Protein AF-A0A2A5SR24-F1 (afdb_monomer)

Foldseek 3Di:
DDDDPLLVVLLVLLVVLLPDPQWDPQLNVLSVVLNVCVVVPHDNLLSVQQSQQSVLVDDGDPSVVVSQVSCVVRALHHHPPSNDRPHVVPVPDDD

Organism: NCBI:txid542833

Radius of gyration: 12.27 Å; Cα contacts (8 Å, |Δi|>4): 107; chains: 1; bounding box: 32×26×33 Å

pLDDT: mean 82.46, std 16.33, range [35.16, 96.44]

Structure (mmCIF, N/CA/C/O backbone):
data_AF-A0A2A5SR24-F1
#
_entry.id   AF-A0A2A5SR24-F1
#
loop_
_atom_site.group_PDB
_atom_site.id
_ato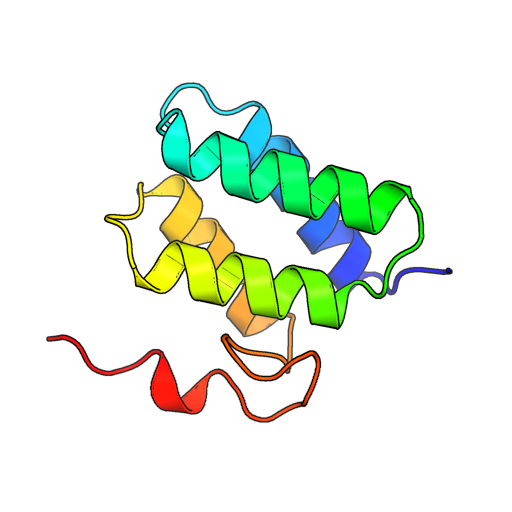m_site.type_symbol
_atom_site.label_atom_id
_atom_site.label_alt_id
_atom_site.label_comp_id
_atom_site.label_asym_id
_atom_site.label_entity_id
_atom_site.label_seq_id
_atom_site.pdbx_PDB_ins_code
_atom_site.Cartn_x
_atom_site.Cartn_y
_atom_site.Cartn_z
_atom_site.occupancy
_atom_site.B_iso_or_equiv
_atom_site.auth_seq_id
_atom_site.auth_comp_id
_atom_site.auth_asym_id
_atom_site.auth_atom_id
_atom_site.pdbx_PDB_model_num
ATOM 1 N N . MET A 1 1 ? -10.390 9.911 11.471 1.00 63.78 1 MET A N 1
ATOM 2 C CA . MET A 1 1 ? -11.129 8.705 11.029 1.00 63.78 1 MET A CA 1
ATOM 3 C C . MET A 1 1 ? -10.555 7.510 11.777 1.00 63.78 1 MET A C 1
ATOM 5 O O . MET A 1 1 ? -9.343 7.469 11.937 1.00 63.78 1 MET A O 1
ATOM 9 N N . LYS A 1 2 ? -11.382 6.595 12.298 1.00 83.56 2 LYS A N 1
ATOM 10 C CA . LYS A 1 2 ? -10.876 5.364 12.926 1.00 83.56 2 LYS A CA 1
ATOM 11 C C . LYS A 1 2 ? -10.709 4.312 11.831 1.00 83.56 2 LYS A C 1
ATOM 13 O O . LYS A 1 2 ? -11.693 3.995 11.169 1.00 83.56 2 LYS A O 1
ATOM 18 N N . LEU A 1 3 ? -9.483 3.841 11.617 1.00 86.00 3 LEU A N 1
ATOM 19 C CA . LEU A 1 3 ? -9.201 2.795 10.638 1.00 86.00 3 LEU A CA 1
ATOM 20 C C . LEU A 1 3 ? -9.691 1.442 11.164 1.00 86.00 3 LEU A C 1
ATOM 22 O O . LEU A 1 3 ? -9.739 1.195 12.371 1.00 86.00 3 LEU A O 1
ATOM 26 N N . THR A 1 4 ? -10.095 0.568 10.249 1.00 89.62 4 THR A N 1
ATOM 27 C CA . THR A 1 4 ? -10.302 -0.848 10.575 1.00 89.62 4 THR A CA 1
ATOM 28 C C . THR A 1 4 ? -8.953 -1.554 10.691 1.00 89.62 4 THR A C 1
ATOM 30 O O . THR A 1 4 ? -7.969 -1.103 10.110 1.00 89.62 4 THR A O 1
ATOM 33 N N . LYS A 1 5 ? -8.908 -2.714 11.356 1.00 90.44 5 LYS A N 1
ATOM 34 C CA . LYS A 1 5 ? -7.675 -3.510 11.476 1.00 90.44 5 LYS A CA 1
ATOM 35 C C . LYS A 1 5 ? -7.016 -3.793 10.115 1.00 90.44 5 LYS A C 1
ATOM 37 O O . LYS A 1 5 ? -5.809 -3.654 9.974 1.00 90.44 5 LYS A O 1
ATOM 42 N N . ASN A 1 6 ? -7.812 -4.124 9.097 1.00 89.75 6 ASN A N 1
ATOM 43 C CA . ASN A 1 6 ? -7.304 -4.364 7.744 1.00 89.75 6 ASN A CA 1
ATOM 44 C C . ASN A 1 6 ? -6.679 -3.104 7.125 1.00 89.75 6 ASN A C 1
ATOM 46 O O . ASN A 1 6 ? -5.647 -3.196 6.467 1.00 89.75 6 ASN A O 1
ATOM 50 N N . GLN A 1 7 ? -7.290 -1.935 7.333 1.00 90.50 7 GLN A N 1
ATOM 51 C CA . GLN A 1 7 ? -6.763 -0.660 6.840 1.00 90.50 7 GLN A CA 1
ATOM 52 C C . GLN A 1 7 ? -5.488 -0.252 7.591 1.00 90.50 7 GLN A C 1
ATOM 54 O O . GLN A 1 7 ? -4.556 0.244 6.969 1.00 90.50 7 GLN A O 1
ATOM 59 N N . GLU A 1 8 ? -5.403 -0.510 8.898 1.00 92.50 8 GLU A N 1
ATOM 60 C CA . GLU A 1 8 ? -4.180 -0.295 9.686 1.00 92.50 8 GLU A CA 1
ATOM 61 C C . GLU A 1 8 ? -3.030 -1.189 9.202 1.00 92.50 8 GLU A C 1
ATOM 63 O O . GLU A 1 8 ? -1.913 -0.713 9.002 1.00 92.50 8 GLU A O 1
ATOM 68 N N . GLU A 1 9 ? -3.296 -2.474 8.955 1.00 92.81 9 GLU A N 1
ATOM 69 C CA . GLU A 1 9 ? -2.304 -3.401 8.397 1.00 92.81 9 GLU A CA 1
ATOM 70 C C . GLU A 1 9 ? -1.821 -2.957 7.010 1.00 92.81 9 GLU A C 1
ATOM 72 O O . GLU A 1 9 ? -0.620 -2.963 6.745 1.00 92.81 9 GLU A O 1
ATOM 77 N N . LEU A 1 10 ? -2.732 -2.523 6.134 1.00 93.06 10 LEU A N 1
ATOM 78 C CA . LEU A 1 10 ? -2.372 -2.011 4.810 1.00 93.06 10 LEU A CA 1
ATOM 79 C C . LEU A 1 10 ? -1.589 -0.703 4.885 1.00 93.06 10 LEU A C 1
ATOM 81 O O . LEU A 1 10 ? -0.623 -0.532 4.145 1.00 93.06 10 LEU A O 1
ATOM 85 N N . LEU A 1 11 ? -1.957 0.195 5.799 1.00 94.06 11 LEU A N 1
ATOM 86 C CA . LEU A 1 11 ? -1.204 1.418 6.037 1.00 94.06 11 LEU A CA 1
ATOM 87 C C . LEU A 1 11 ? 0.230 1.097 6.477 1.00 94.06 11 LEU A C 1
ATOM 89 O O . LEU A 1 11 ? 1.178 1.679 5.957 1.00 94.06 11 LEU A O 1
ATOM 93 N N . ASN A 1 12 ? 0.409 0.122 7.371 1.00 94.75 12 ASN A N 1
ATOM 94 C CA . ASN A 1 12 ? 1.736 -0.344 7.776 1.00 94.75 12 ASN A CA 1
ATOM 95 C C . ASN A 1 12 ? 2.541 -0.897 6.591 1.00 94.75 12 ASN A C 1
ATOM 97 O O . ASN A 1 12 ? 3.732 -0.605 6.479 1.00 94.75 12 ASN A O 1
ATOM 101 N N . LEU A 1 13 ? 1.902 -1.633 5.677 1.00 95.25 13 LEU A N 1
ATOM 102 C CA . LEU A 1 13 ? 2.556 -2.088 4.449 1.00 95.25 13 LEU A CA 1
ATOM 103 C C . LEU A 1 13 ? 2.966 -0.909 3.550 1.00 95.25 13 LEU A C 1
ATOM 105 O O . LEU A 1 13 ? 4.072 -0.929 3.020 1.00 95.25 13 LEU A O 1
ATOM 109 N N . ILE A 1 14 ? 2.154 0.152 3.436 1.00 95.31 14 ILE A N 1
ATOM 110 C CA . ILE A 1 14 ? 2.549 1.387 2.728 1.00 95.31 14 ILE A CA 1
ATOM 111 C C . ILE A 1 14 ? 3.831 1.970 3.337 1.00 95.31 14 ILE A C 1
ATOM 113 O O . ILE A 1 14 ? 4.766 2.280 2.600 1.00 95.31 14 ILE A O 1
ATOM 117 N N . TYR A 1 15 ? 3.924 2.082 4.668 1.00 94.81 15 TYR A N 1
ATOM 118 C CA . TYR A 1 15 ? 5.154 2.558 5.317 1.00 94.81 15 TYR A CA 1
ATOM 119 C C . TYR A 1 15 ? 6.363 1.679 4.979 1.00 94.81 15 TYR A C 1
ATOM 121 O O . TYR A 1 15 ? 7.442 2.212 4.723 1.00 94.81 15 TYR A O 1
ATOM 129 N N . GLN A 1 16 ? 6.195 0.355 4.951 1.00 95.31 16 GLN A N 1
ATOM 130 C CA . GLN A 1 16 ? 7.273 -0.568 4.587 1.00 95.31 16 GLN A CA 1
ATOM 131 C C . GLN A 1 16 ? 7.728 -0.367 3.137 1.00 95.31 16 GLN A C 1
ATOM 133 O O . GLN A 1 16 ? 8.927 -0.241 2.899 1.00 95.31 16 GLN A O 1
ATOM 138 N N . VAL A 1 17 ? 6.792 -0.242 2.190 1.00 94.62 17 VAL A N 1
ATOM 139 C CA . VAL A 1 17 ? 7.105 0.032 0.776 1.00 94.62 17 VAL A CA 1
ATOM 140 C C . VAL A 1 17 ? 7.861 1.357 0.625 1.00 94.62 17 VAL A C 1
ATOM 142 O O . VAL A 1 17 ? 8.838 1.430 -0.115 1.00 94.62 17 VAL A O 1
ATOM 145 N N . VAL A 1 18 ? 7.464 2.403 1.359 1.00 94.50 18 VAL A N 1
ATOM 146 C CA . VAL A 1 18 ? 8.140 3.714 1.316 1.00 94.50 18 VAL A CA 1
ATOM 147 C C . VAL A 1 18 ? 9.582 3.646 1.826 1.00 94.50 18 VAL A C 1
ATOM 149 O O . VAL A 1 18 ? 10.423 4.424 1.369 1.00 94.50 18 VAL A O 1
ATOM 152 N N . LEU A 1 19 ? 9.882 2.752 2.769 1.00 93.81 19 LEU A N 1
ATOM 153 C CA . LEU A 1 19 ? 11.220 2.588 3.350 1.00 93.81 19 LEU A CA 1
ATOM 154 C C . LEU A 1 19 ? 12.117 1.639 2.544 1.00 93.81 19 LEU A C 1
ATOM 156 O O . LEU A 1 19 ? 13.341 1.736 2.630 1.00 93.81 19 LEU A O 1
ATOM 160 N N . GLU A 1 20 ? 11.528 0.757 1.744 1.00 93.62 20 GLU A N 1
ATOM 161 C CA . GLU A 1 20 ? 12.240 -0.251 0.966 1.00 93.62 20 GLU A CA 1
ATOM 162 C C . GLU A 1 20 ? 13.127 0.383 -0.117 1.00 93.62 20 GLU A C 1
ATOM 164 O O . GLU A 1 20 ? 12.675 1.205 -0.910 1.00 93.62 20 GLU A O 1
ATOM 169 N N . GLN A 1 21 ? 14.410 0.019 -0.174 1.00 90.31 21 GLN A N 1
ATOM 170 C CA . GLN A 1 21 ? 15.378 0.643 -1.092 1.00 90.31 21 GLN A CA 1
ATOM 171 C C . GLN A 1 21 ? 15.230 0.148 -2.532 1.00 90.31 21 GLN A C 1
ATOM 173 O O . GLN A 1 21 ? 15.587 0.862 -3.466 1.00 90.31 21 GLN A O 1
ATOM 178 N N . THR A 1 22 ? 14.684 -1.055 -2.710 1.00 90.38 22 THR A N 1
ATOM 179 C CA . THR A 1 22 ? 14.489 -1.679 -4.027 1.00 90.38 22 THR A CA 1
ATOM 180 C C . THR A 1 22 ? 13.288 -1.128 -4.804 1.00 90.38 22 THR A C 1
ATOM 182 O 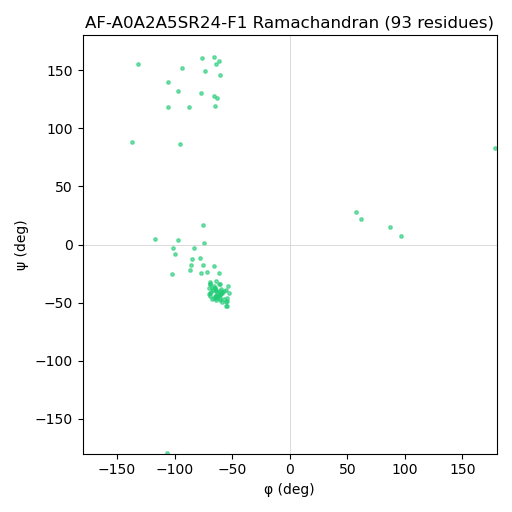O . THR A 1 22 ? 13.165 -1.390 -6.000 1.00 90.38 22 THR A O 1
ATOM 185 N N . VAL A 1 23 ? 12.427 -0.339 -4.154 1.00 91.81 23 VAL A N 1
ATOM 186 C CA . VAL A 1 23 ? 11.281 0.336 -4.778 1.00 91.81 23 VAL A CA 1
ATOM 187 C C . VAL A 1 23 ? 11.763 1.552 -5.564 1.00 91.81 23 VAL A C 1
ATOM 189 O O . VAL A 1 23 ? 12.508 2.393 -5.039 1.00 91.81 23 VAL A O 1
ATOM 192 N N . SER A 1 24 ? 11.319 1.663 -6.818 1.00 91.88 24 SER A N 1
ATOM 193 C CA . SER A 1 24 ? 11.737 2.753 -7.698 1.00 91.88 24 SER A CA 1
ATOM 194 C C . SER A 1 24 ? 11.277 4.119 -7.170 1.00 91.88 24 SER A C 1
ATOM 196 O O . SER A 1 24 ? 10.274 4.209 -6.455 1.00 91.88 24 SER A O 1
ATOM 198 N N . PRO A 1 25 ? 11.964 5.218 -7.540 1.00 93.06 25 PRO A N 1
ATOM 199 C CA . PRO A 1 25 ? 11.560 6.558 -7.119 1.00 93.06 25 PRO A CA 1
ATOM 200 C C . PRO A 1 25 ? 10.110 6.895 -7.484 1.00 93.06 25 PRO A C 1
ATOM 202 O O . PRO A 1 25 ? 9.401 7.474 -6.669 1.00 93.06 25 PRO A O 1
ATOM 205 N N . LYS A 1 26 ? 9.659 6.470 -8.674 1.00 92.38 26 LYS A N 1
ATOM 206 C CA . LYS A 1 26 ? 8.299 6.727 -9.160 1.00 92.38 26 LYS A CA 1
ATOM 207 C C . LYS A 1 26 ? 7.242 5.946 -8.381 1.00 92.38 26 LYS A C 1
ATOM 209 O O . LYS A 1 26 ? 6.228 6.515 -8.005 1.00 92.38 26 LYS A O 1
ATOM 214 N N . GLU A 1 27 ? 7.478 4.662 -8.105 1.00 93.38 27 GLU A N 1
ATOM 215 C CA . GLU A 1 27 ? 6.589 3.899 -7.219 1.00 93.38 27 GLU A CA 1
ATOM 216 C C . GLU A 1 27 ? 6.519 4.570 -5.845 1.00 93.38 27 GLU A C 1
ATOM 218 O O . GLU A 1 27 ? 5.433 4.849 -5.346 1.00 93.38 27 GLU A O 1
ATOM 223 N N . ARG A 1 28 ? 7.677 4.892 -5.257 1.00 95.56 28 ARG A N 1
ATOM 224 C CA . ARG A 1 28 ? 7.763 5.487 -3.918 1.00 95.56 28 ARG A CA 1
ATOM 225 C C . ARG A 1 28 ? 6.979 6.793 -3.807 1.00 95.56 28 ARG A C 1
ATOM 227 O O . ARG A 1 28 ? 6.338 7.002 -2.782 1.00 95.56 28 ARG A O 1
ATOM 234 N N . GLU A 1 29 ? 7.018 7.639 -4.833 1.00 95.69 29 GLU A N 1
ATOM 235 C CA . GLU A 1 29 ? 6.242 8.882 -4.899 1.00 95.69 29 GLU A CA 1
ATOM 236 C C . GLU A 1 29 ? 4.741 8.618 -4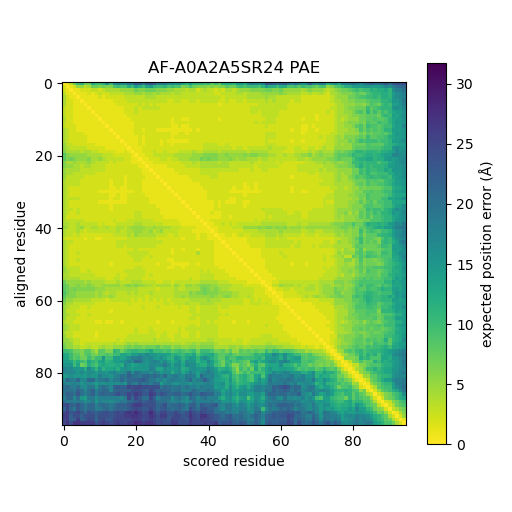.708 1.00 95.69 29 GLU A C 1
ATOM 238 O O . GLU A 1 29 ? 4.138 9.182 -3.796 1.00 95.69 29 GLU A O 1
ATOM 243 N N . TYR A 1 30 ? 4.170 7.659 -5.446 1.00 95.25 30 TYR A N 1
ATOM 244 C CA . TYR A 1 30 ? 2.757 7.292 -5.304 1.00 95.25 30 TYR A CA 1
ATOM 245 C C . TYR A 1 30 ? 2.404 6.800 -3.894 1.00 95.25 30 TYR A C 1
ATOM 247 O O . TYR A 1 30 ? 1.375 7.186 -3.334 1.00 95.25 30 TYR A O 1
ATOM 255 N N . PHE A 1 31 ? 3.263 5.979 -3.285 1.00 96.31 31 PHE A N 1
ATOM 256 C CA . PHE A 1 31 ? 3.045 5.509 -1.913 1.00 96.31 31 PHE A CA 1
ATOM 257 C C . PHE A 1 31 ? 3.169 6.639 -0.877 1.00 96.31 31 PHE A C 1
ATOM 259 O O . PHE A 1 31 ? 2.405 6.660 0.091 1.00 96.31 31 PHE A O 1
ATOM 266 N N . ILE A 1 32 ? 4.096 7.586 -1.065 1.00 96.44 32 ILE A N 1
ATOM 267 C CA . ILE A 1 32 ? 4.245 8.764 -0.196 1.00 96.44 32 ILE A CA 1
ATOM 268 C C . ILE A 1 32 ? 2.999 9.651 -0.275 1.00 96.44 32 ILE A C 1
ATOM 270 O O . ILE A 1 32 ? 2.495 10.080 0.767 1.00 96.44 32 ILE A O 1
ATOM 274 N N . ASP A 1 33 ? 2.483 9.895 -1.478 1.00 95.19 33 ASP A N 1
ATOM 275 C CA . ASP A 1 33 ? 1.305 10.737 -1.684 1.00 95.19 33 ASP A CA 1
ATOM 276 C C . ASP A 1 33 ? 0.047 10.121 -1.069 1.00 95.19 33 ASP A C 1
ATOM 278 O O . ASP A 1 33 ? -0.667 10.799 -0.317 1.00 95.19 33 ASP A O 1
ATOM 282 N N . ALA A 1 34 ? -0.181 8.824 -1.300 1.00 94.44 34 ALA A N 1
ATOM 283 C CA . ALA A 1 34 ? -1.290 8.089 -0.697 1.00 94.44 34 ALA A CA 1
ATOM 284 C C . ALA A 1 34 ? -1.196 8.100 0.837 1.00 94.44 34 ALA A C 1
ATOM 286 O O . ALA A 1 34 ? -2.160 8.448 1.524 1.00 94.44 34 ALA A O 1
ATOM 287 N N . LYS A 1 35 ? -0.010 7.807 1.388 1.00 95.06 35 LYS A N 1
ATOM 288 C CA . LYS A 1 35 ? 0.255 7.867 2.832 1.00 95.06 35 LYS A CA 1
ATOM 289 C C . LYS A 1 35 ? -0.093 9.239 3.407 1.00 95.06 35 LYS A C 1
ATOM 291 O O . LYS A 1 35 ? -0.853 9.322 4.370 1.00 95.06 35 LYS A O 1
ATOM 296 N N . LYS A 1 36 ? 0.437 10.313 2.816 1.00 95.62 36 LYS A N 1
ATOM 297 C CA . LYS A 1 36 ? 0.222 11.688 3.288 1.00 95.62 36 LYS A CA 1
ATOM 298 C C . LYS A 1 36 ? -1.260 12.054 3.266 1.00 95.62 36 LYS A C 1
ATOM 300 O O . LYS A 1 36 ? -1.761 12.669 4.203 1.00 95.62 36 LYS A O 1
ATOM 305 N N . CYS A 1 37 ? -1.977 11.665 2.217 1.00 93.81 37 CYS A N 1
ATOM 306 C CA . CYS A 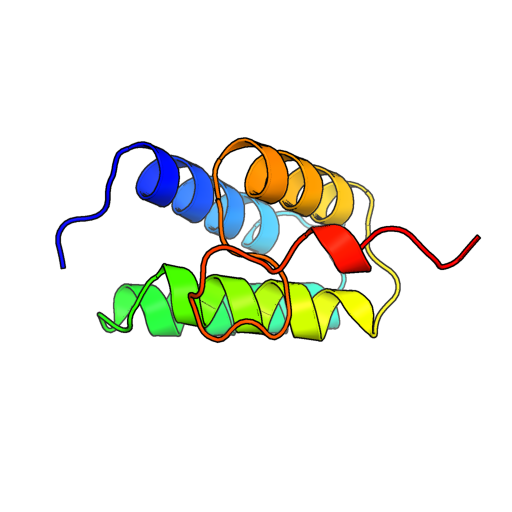1 37 ? -3.412 11.901 2.102 1.00 93.81 37 CYS A CA 1
ATOM 307 C C . CYS A 1 37 ? -4.219 11.185 3.196 1.00 93.81 37 CYS A C 1
ATOM 309 O O . CYS A 1 37 ? -5.099 11.798 3.807 1.00 93.81 37 CYS A O 1
ATOM 311 N N . ILE A 1 38 ? -3.885 9.927 3.491 1.00 92.12 38 ILE A N 1
ATOM 312 C CA . ILE A 1 38 ? -4.510 9.138 4.563 1.00 92.12 38 ILE A CA 1
ATOM 313 C C . ILE A 1 38 ? -4.214 9.748 5.942 1.00 92.12 38 ILE A C 1
ATOM 315 O O . ILE A 1 38 ? -5.128 9.907 6.751 1.00 92.12 38 ILE A O 1
ATOM 319 N N . GLU A 1 39 ? -2.965 10.152 6.199 1.00 90.56 39 GLU A N 1
ATOM 320 C CA . GLU A 1 39 ? -2.552 10.820 7.446 1.00 90.56 39 GLU A CA 1
ATOM 321 C C . GLU A 1 39 ? -3.278 12.159 7.662 1.00 90.56 39 GLU A C 1
ATOM 323 O O . GLU A 1 39 ? -3.627 12.503 8.791 1.00 90.56 39 GLU A O 1
ATOM 328 N N . LEU A 1 40 ? -3.575 12.887 6.580 1.00 92.62 40 LEU A N 1
ATOM 329 C CA . LEU A 1 40 ? -4.381 14.115 6.605 1.00 92.62 40 LEU A CA 1
ATOM 330 C C . LEU A 1 40 ? -5.887 13.857 6.801 1.00 92.62 40 LEU A C 1
ATOM 332 O O . LEU A 1 40 ? -6.677 14.801 6.838 1.00 92.62 40 LEU A O 1
ATOM 336 N N . GLY A 1 41 ? -6.297 12.597 6.950 1.00 89.00 41 GLY A N 1
ATOM 337 C CA . GLY A 1 41 ? -7.669 12.211 7.261 1.00 89.00 41 GLY A CA 1
ATOM 338 C C . GLY A 1 41 ? -8.576 12.045 6.046 1.00 89.00 41 GLY A C 1
ATOM 339 O O . GLY A 1 41 ? -9.797 11.989 6.225 1.00 89.00 41 GLY A O 1
ATOM 340 N N . LYS A 1 42 ? -8.020 11.953 4.829 1.00 89.75 42 LYS A N 1
ATOM 341 C CA . LYS A 1 42 ? -8.807 11.573 3.648 1.00 89.75 42 LYS A CA 1
ATOM 342 C C . LYS A 1 42 ? -9.303 10.127 3.754 1.00 89.75 42 LYS A C 1
ATOM 344 O O . LYS A 1 42 ? -8.809 9.328 4.550 1.00 89.75 42 LYS A O 1
ATOM 349 N N . ASN A 1 43 ? -10.321 9.797 2.957 1.00 90.19 43 ASN A N 1
ATOM 350 C CA . ASN A 1 43 ? -10.927 8.470 2.965 1.00 90.19 43 ASN A CA 1
ATOM 351 C C . ASN A 1 43 ? -9.921 7.408 2.494 1.00 90.19 43 ASN A C 1
ATOM 353 O O . ASN A 1 43 ? -9.467 7.447 1.354 1.00 90.19 43 ASN A O 1
ATOM 357 N N . PHE A 1 44 ? -9.624 6.446 3.369 1.00 90.44 44 PHE A N 1
ATOM 358 C CA . PHE A 1 44 ? -8.627 5.405 3.119 1.00 90.44 44 PHE A CA 1
ATOM 359 C C . PHE A 1 44 ? -8.876 4.632 1.820 1.00 90.44 44 PHE A C 1
ATOM 361 O O . PHE A 1 44 ? -7.972 4.470 1.007 1.00 90.44 44 PHE A O 1
ATOM 368 N N . ASP A 1 45 ? -10.109 4.177 1.609 1.00 87.62 45 ASP A N 1
ATOM 369 C CA . ASP A 1 45 ? -10.446 3.316 0.479 1.00 87.62 45 ASP A CA 1
ATOM 370 C C . ASP A 1 45 ? -10.367 4.070 -0.858 1.00 87.62 45 ASP A C 1
ATOM 372 O O . ASP A 1 45 ? -9.939 3.509 -1.867 1.00 87.62 45 ASP A O 1
ATOM 376 N N . SER A 1 46 ? -10.714 5.360 -0.860 1.00 87.56 46 SER A N 1
ATOM 377 C CA . SER A 1 46 ? -10.542 6.239 -2.020 1.00 87.56 46 SER A CA 1
ATOM 378 C C . SER A 1 46 ? -9.067 6.426 -2.377 1.00 87.56 46 SER A C 1
ATOM 380 O O . SER A 1 46 ? -8.700 6.268 -3.540 1.00 87.56 46 SER A O 1
ATOM 382 N N . GLU A 1 47 ? -8.214 6.726 -1.393 1.00 91.69 47 GLU A N 1
ATOM 383 C CA . GLU A 1 47 ? -6.773 6.912 -1.625 1.00 91.69 47 GLU A CA 1
ATOM 384 C C . GLU A 1 47 ? -6.107 5.609 -2.085 1.00 91.69 47 GLU A C 1
ATOM 386 O O . GLU A 1 47 ? -5.279 5.612 -2.993 1.00 91.69 47 GLU A O 1
ATOM 391 N N . MET A 1 48 ? -6.532 4.472 -1.534 1.00 90.56 48 MET A N 1
ATOM 392 C CA . MET A 1 48 ? -6.089 3.156 -1.988 1.00 90.56 48 MET A CA 1
ATOM 393 C C . MET A 1 48 ? -6.519 2.840 -3.424 1.00 90.56 48 MET A C 1
ATOM 395 O O . MET A 1 48 ? -5.731 2.285 -4.188 1.00 90.56 48 MET A O 1
ATOM 399 N N . SER A 1 49 ? -7.745 3.197 -3.818 1.00 87.12 49 SER A N 1
ATOM 400 C CA . SER A 1 49 ? -8.215 3.030 -5.200 1.00 87.12 49 SER A CA 1
ATOM 401 C C . SER A 1 49 ? -7.366 3.829 -6.191 1.00 87.12 49 SER A C 1
ATOM 403 O O . SER A 1 49 ? -7.045 3.315 -7.266 1.00 87.12 49 SER A O 1
ATOM 405 N N . GLU A 1 50 ? -7.016 5.074 -5.856 1.00 90.00 50 G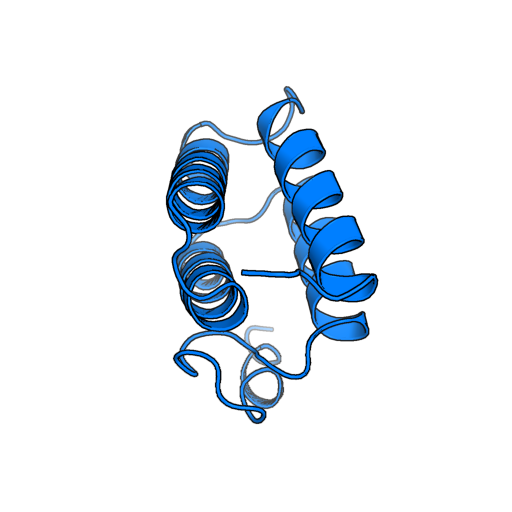LU A N 1
ATOM 406 C CA . GLU A 1 50 ? -6.163 5.906 -6.713 1.00 90.00 50 GLU A CA 1
ATOM 407 C C . GLU A 1 50 ? -4.720 5.393 -6.739 1.00 90.00 50 GLU A C 1
ATOM 409 O O . GLU A 1 50 ? -4.159 5.252 -7.823 1.00 90.00 50 GLU A O 1
ATOM 414 N N . LEU A 1 51 ? -4.155 4.990 -5.594 1.00 92.00 51 LEU A N 1
ATOM 415 C CA . LEU A 1 51 ? -2.833 4.356 -5.543 1.00 92.00 51 LEU A CA 1
ATOM 416 C C . LEU A 1 51 ? -2.770 3.129 -6.461 1.00 92.00 51 LEU A C 1
ATOM 418 O O . LEU A 1 51 ? -1.903 3.040 -7.326 1.00 92.00 51 LEU A O 1
ATOM 422 N N . LEU A 1 52 ? -3.715 2.194 -6.321 1.00 89.62 52 LEU A N 1
ATOM 423 C CA . LEU A 1 52 ? -3.750 0.985 -7.147 1.00 89.62 52 LEU A CA 1
ATOM 424 C C . LEU A 1 52 ? -3.904 1.305 -8.638 1.00 89.62 52 LEU A C 1
ATOM 426 O O . LEU A 1 52 ? -3.356 0.588 -9.472 1.00 89.62 52 LEU A O 1
ATOM 430 N N . LYS A 1 53 ? -4.640 2.366 -8.979 1.00 86.50 53 LYS A N 1
ATOM 431 C CA . LYS A 1 53 ? -4.809 2.831 -10.359 1.00 86.50 53 LYS A CA 1
ATOM 432 C C . LYS A 1 53 ? -3.501 3.377 -10.925 1.00 86.50 53 LYS A C 1
ATOM 434 O O . LYS A 1 53 ? -3.139 2.974 -12.02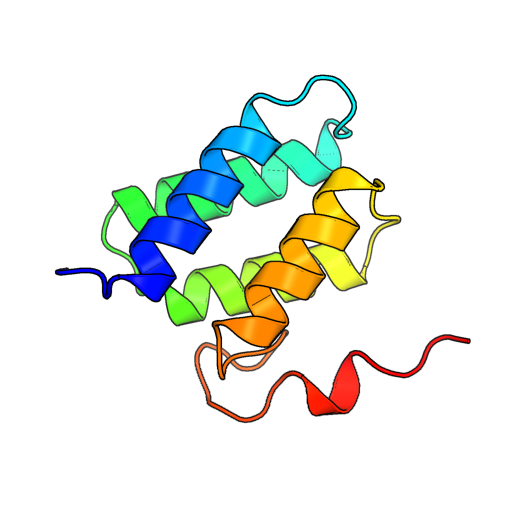4 1.00 86.50 53 LYS A O 1
ATOM 439 N N . GLU A 1 54 ? -2.776 4.222 -10.197 1.00 89.38 54 GLU A N 1
ATOM 440 C CA . GLU A 1 54 ? -1.464 4.726 -10.636 1.00 89.38 54 GLU A CA 1
ATOM 441 C C . GLU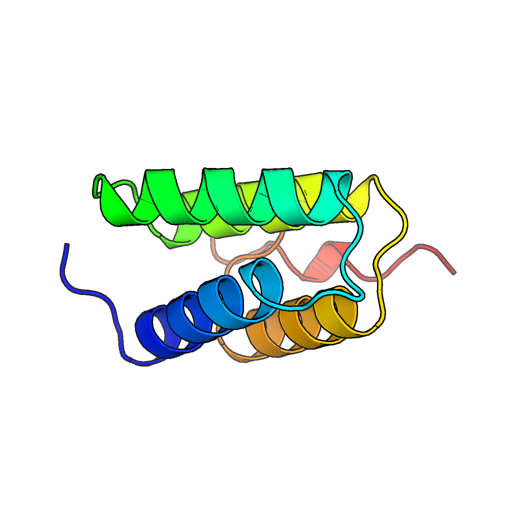 A 1 54 ? -0.468 3.575 -10.867 1.00 89.38 54 GLU A C 1
ATOM 443 O O . GLU A 1 54 ? 0.207 3.520 -11.899 1.00 89.38 54 GLU A O 1
ATOM 448 N N . LEU A 1 55 ? -0.466 2.580 -9.972 1.00 89.12 55 LEU A N 1
ATOM 449 C CA . LEU A 1 55 ? 0.375 1.382 -10.083 1.00 89.12 55 LEU A CA 1
ATOM 450 C C . LEU A 1 55 ? 0.019 0.473 -11.275 1.00 89.12 55 LEU A C 1
ATOM 452 O O . LEU A 1 55 ? 0.846 -0.336 -11.690 1.00 89.12 55 LEU A O 1
ATOM 456 N N . MET A 1 56 ? -1.178 0.579 -11.868 1.00 83.75 56 MET A N 1
ATOM 457 C CA . MET A 1 56 ? -1.517 -0.175 -13.089 1.00 83.75 56 MET A CA 1
ATOM 458 C C . MET A 1 56 ? -0.792 0.341 -14.335 1.00 83.75 56 MET A C 1
ATOM 460 O O . MET A 1 56 ? -0.662 -0.396 -15.315 1.00 83.75 56 MET A O 1
ATOM 464 N N . TYR A 1 57 ? -0.359 1.603 -14.333 1.00 82.56 57 TYR A N 1
ATOM 465 C CA . TYR A 1 57 ? 0.221 2.254 -15.510 1.00 82.56 57 TYR A CA 1
ATOM 466 C C . TYR A 1 57 ? 1.751 2.240 -15.521 1.00 82.56 57 TYR A C 1
ATOM 468 O O . TYR A 1 57 ? 2.361 2.800 -16.436 1.00 82.56 57 TYR A O 1
ATOM 476 N N . ILE A 1 58 ? 2.384 1.595 -14.537 1.00 84.31 58 ILE A N 1
ATOM 477 C CA . ILE A 1 58 ? 3.840 1.495 -14.433 1.00 84.31 58 ILE A CA 1
ATOM 478 C C . ILE A 1 58 ? 4.300 0.050 -14.178 1.00 84.31 58 ILE A C 1
ATOM 480 O O . ILE A 1 58 ? 3.536 -0.760 -13.654 1.00 84.31 58 ILE A O 1
ATOM 484 N N . PRO A 1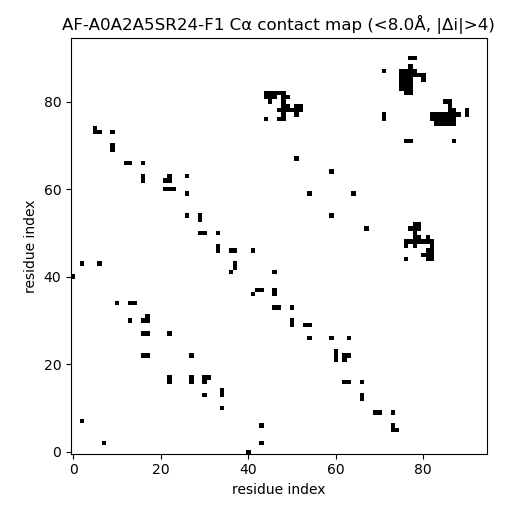 59 ? 5.546 -0.305 -14.545 1.00 86.12 59 PRO A N 1
ATOM 485 C CA . PRO A 1 59 ? 6.147 -1.560 -14.114 1.00 86.12 59 PRO A CA 1
ATOM 486 C C . PRO A 1 59 ? 6.303 -1.579 -12.592 1.00 86.12 59 PRO A C 1
ATOM 488 O O . PRO A 1 59 ? 6.918 -0.678 -12.026 1.00 86.12 59 PRO A O 1
ATOM 491 N N . ASN A 1 60 ? 5.774 -2.622 -11.956 1.00 87.44 60 ASN A N 1
ATOM 492 C CA . ASN A 1 60 ? 5.818 -2.780 -10.507 1.00 87.44 60 ASN A CA 1
ATOM 493 C C . ASN A 1 60 ? 6.976 -3.687 -10.083 1.00 87.44 60 ASN A C 1
ATOM 495 O O . ASN A 1 60 ? 7.156 -4.795 -10.601 1.00 87.44 60 ASN A O 1
ATOM 499 N N . SER A 1 61 ? 7.727 -3.226 -9.092 1.00 90.75 61 SER A N 1
ATOM 500 C CA . SER A 1 61 ? 8.727 -3.993 -8.361 1.00 90.75 61 SER A CA 1
ATOM 501 C C . SER A 1 61 ? 8.085 -5.188 -7.635 1.00 90.75 61 SER A C 1
ATOM 503 O O . SER A 1 61 ? 6.884 -5.181 -7.339 1.00 90.75 61 SER A O 1
ATOM 505 N N . PRO A 1 62 ? 8.862 -6.237 -7.297 1.00 92.00 62 PRO A N 1
ATOM 506 C CA . PRO A 1 62 ? 8.341 -7.392 -6.563 1.00 92.00 62 PRO A CA 1
ATOM 507 C C . PRO A 1 62 ? 7.626 -7.016 -5.259 1.00 92.00 62 PRO A C 1
ATOM 509 O O . PRO A 1 62 ? 6.608 -7.614 -4.920 1.00 92.00 62 PRO A O 1
ATOM 512 N N . VAL A 1 63 ? 8.122 -5.991 -4.566 1.00 92.44 63 VAL A N 1
ATOM 513 C CA . VAL A 1 63 ? 7.569 -5.499 -3.299 1.00 92.44 63 VAL A CA 1
ATOM 514 C C . VAL A 1 63 ? 6.204 -4.839 -3.515 1.00 92.44 63 VAL A C 1
ATOM 516 O O . VAL A 1 63 ? 5.256 -5.113 -2.781 1.00 92.44 63 VAL A O 1
ATOM 519 N N . VAL A 1 64 ? 6.056 -4.044 -4.575 1.00 91.88 64 VAL A N 1
ATOM 520 C CA . VAL A 1 64 ? 4.773 -3.425 -4.943 1.00 91.88 64 VAL A CA 1
ATOM 521 C C . VAL A 1 64 ? 3.761 -4.459 -5.448 1.00 91.88 64 VAL A C 1
ATOM 523 O O . VAL A 1 64 ? 2.567 -4.360 -5.148 1.00 91.88 64 VAL A O 1
ATOM 526 N N . ASN A 1 65 ? 4.217 -5.509 -6.137 1.00 90.38 65 ASN A N 1
ATOM 527 C CA . ASN A 1 65 ? 3.354 -6.636 -6.502 1.00 90.38 65 ASN A CA 1
ATOM 528 C C . ASN A 1 65 ? 2.829 -7.367 -5.257 1.00 90.38 65 ASN A C 1
ATOM 530 O O . ASN A 1 65 ? 1.633 -7.638 -5.164 1.00 90.38 65 ASN A O 1
ATOM 534 N N . GLN A 1 66 ? 3.692 -7.629 -4.268 1.00 91.31 66 GLN A N 1
ATOM 535 C CA . GLN A 1 66 ? 3.276 -8.219 -2.991 1.00 91.31 66 GLN A CA 1
ATOM 536 C C . GLN A 1 66 ? 2.268 -7.329 -2.261 1.00 91.31 66 GLN A C 1
ATOM 538 O O . GLN A 1 66 ? 1.227 -7.822 -1.830 1.00 91.31 66 GLN A O 1
ATOM 543 N N . PHE A 1 67 ? 2.527 -6.020 -2.188 1.00 92.81 67 PHE A N 1
ATOM 544 C CA . PHE A 1 67 ? 1.578 -5.059 -1.627 1.00 92.81 67 PHE A CA 1
ATOM 545 C C . PHE A 1 67 ? 0.210 -5.144 -2.311 1.00 92.81 67 PHE A C 1
ATOM 547 O O . PHE A 1 67 ? -0.816 -5.205 -1.638 1.00 92.81 67 PHE A O 1
ATOM 554 N N . THR A 1 68 ? 0.187 -5.196 -3.643 1.00 88.75 68 THR A N 1
ATOM 555 C CA . THR A 1 68 ? -1.061 -5.225 -4.415 1.00 88.75 68 THR A CA 1
ATOM 556 C C . THR A 1 68 ? -1.870 -6.500 -4.162 1.00 88.75 68 THR A C 1
ATOM 558 O O . THR A 1 68 ? -3.097 -6.447 -4.050 1.00 88.75 68 THR A O 1
ATOM 561 N N . GLU A 1 69 ? -1.206 -7.646 -4.009 1.00 88.50 69 GLU A N 1
ATOM 562 C CA . GLU A 1 69 ? -1.870 -8.901 -3.635 1.00 88.50 69 GLU A CA 1
ATOM 563 C C . GLU A 1 69 ? -2.410 -8.862 -2.197 1.00 88.50 69 GLU A C 1
ATOM 565 O O . GLU A 1 69 ? -3.535 -9.295 -1.937 1.00 88.50 69 GLU A O 1
ATOM 570 N N . GLU A 1 70 ? -1.652 -8.294 -1.260 1.00 89.81 70 GLU A N 1
ATOM 571 C CA . GLU A 1 70 ? -2.092 -8.108 0.124 1.00 89.81 70 GLU A CA 1
ATOM 572 C C . GLU A 1 70 ? -3.265 -7.114 0.233 1.00 89.81 70 GLU A C 1
ATOM 574 O O . GLU A 1 70 ? -4.188 -7.342 1.025 1.00 89.81 70 GLU A O 1
ATOM 579 N N . ALA A 1 71 ? -3.278 -6.069 -0.601 1.00 87.81 71 ALA A N 1
ATOM 580 C CA . ALA A 1 71 ? -4.400 -5.147 -0.760 1.00 87.81 71 ALA A CA 1
ATOM 581 C C . ALA A 1 71 ? -5.632 -5.867 -1.315 1.00 87.81 71 ALA A C 1
ATOM 583 O O . ALA A 1 71 ? -6.709 -5.747 -0.735 1.00 87.81 71 ALA A O 1
ATOM 584 N N . ARG A 1 72 ? -5.482 -6.704 -2.351 1.00 82.75 72 ARG A N 1
ATOM 585 C CA . ARG A 1 72 ? -6.593 -7.489 -2.920 1.00 82.75 72 ARG A CA 1
ATOM 586 C C . ARG A 1 72 ? -7.246 -8.426 -1.904 1.00 82.75 72 ARG A C 1
ATOM 588 O O . ARG A 1 72 ? -8.461 -8.585 -1.918 1.00 82.75 72 ARG A O 1
ATOM 595 N N . LYS A 1 73 ? -6.463 -9.051 -1.021 1.00 84.81 73 LYS A N 1
ATOM 596 C CA . LYS A 1 73 ? -6.996 -9.962 0.012 1.00 84.81 73 LYS A CA 1
ATOM 597 C C . LYS A 1 73 ? -7.802 -9.238 1.091 1.00 84.81 73 LYS A C 1
ATOM 599 O O . LYS A 1 73 ? -8.707 -9.830 1.673 1.00 84.81 73 LYS A O 1
ATOM 604 N N . ARG A 1 74 ? -7.436 -7.991 1.403 1.00 82.56 74 ARG A N 1
ATOM 605 C CA . ARG A 1 74 ? -7.982 -7.233 2.542 1.00 82.56 74 ARG A CA 1
ATOM 606 C C . ARG A 1 74 ? -9.029 -6.198 2.146 1.00 82.56 74 ARG A C 1
ATOM 608 O O . ARG A 1 74 ? -9.857 -5.845 2.985 1.00 82.56 74 ARG A O 1
ATOM 615 N N . MET A 1 75 ? -8.985 -5.708 0.908 1.00 77.38 75 MET A N 1
ATOM 616 C CA . MET A 1 75 ? -9.875 -4.672 0.395 1.00 77.38 75 MET A CA 1
ATOM 617 C C . MET A 1 75 ? -10.916 -5.248 -0.559 1.00 77.38 75 MET A C 1
ATOM 619 O O . MET A 1 75 ? -10.607 -6.037 -1.445 1.00 77.38 75 MET A O 1
ATOM 623 N N . LEU A 1 76 ? -12.147 -4.750 -0.442 1.00 64.00 76 LEU A N 1
ATOM 624 C CA . LEU A 1 76 ? -13.184 -4.925 -1.466 1.00 64.00 76 LEU A CA 1
ATOM 625 C C . LEU A 1 76 ? -13.063 -3.884 -2.596 1.00 64.00 76 LEU A C 1
ATOM 627 O O . LEU A 1 76 ? -13.825 -3.913 -3.555 1.00 64.00 76 LEU A O 1
ATOM 631 N N . VAL A 1 77 ? -12.118 -2.952 -2.483 1.00 61.50 77 VAL A N 1
ATOM 632 C CA . VAL A 1 77 ? -11.959 -1.795 -3.365 1.00 61.50 77 VAL A CA 1
ATOM 633 C C . VAL A 1 77 ? -10.764 -2.026 -4.270 1.00 61.50 77 VAL A C 1
ATOM 635 O O . VAL A 1 77 ? -9.647 -2.179 -3.786 1.00 61.50 77 VAL A O 1
ATOM 638 N N . GLY A 1 78 ? -11.002 -2.063 -5.578 1.00 60.94 78 GLY A N 1
ATOM 639 C CA . GLY A 1 78 ? -9.933 -2.176 -6.568 1.00 60.94 78 GLY A CA 1
ATOM 640 C C . GLY A 1 78 ? -9.685 -0.863 -7.311 1.00 60.94 78 GLY A C 1
ATOM 641 O O . GLY A 1 78 ? -10.342 0.142 -7.037 1.00 60.94 78 GLY A O 1
ATOM 642 N N . PRO A 1 79 ? -8.742 -0.849 -8.257 1.00 59.41 79 PRO A N 1
ATOM 643 C CA . PRO A 1 79 ? -8.341 0.371 -8.946 1.00 59.41 79 PRO A CA 1
ATOM 644 C C . PRO A 1 79 ? -9.496 1.032 -9.704 1.00 59.41 79 PRO A C 1
ATOM 646 O O . PRO A 1 79 ? -10.350 0.359 -10.280 1.00 59.41 79 PRO A O 1
ATOM 649 N N . SER A 1 80 ? -9.478 2.368 -9.752 1.00 57.62 80 SER A N 1
ATOM 650 C CA . SER A 1 80 ? -10.465 3.207 -10.462 1.00 57.62 80 SER A CA 1
ATOM 651 C C . SER A 1 80 ? -11.911 3.093 -9.959 1.00 57.62 80 SER A C 1
ATOM 653 O O . SER A 1 80 ? -12.846 3.410 -10.692 1.00 57.62 80 SER A O 1
ATOM 655 N N . THR A 1 81 ? -12.118 2.656 -8.717 1.00 59.00 81 THR A N 1
ATOM 656 C CA . THR A 1 81 ? -13.464 2.546 -8.127 1.00 59.00 81 THR A CA 1
ATOM 657 C C . THR A 1 81 ? -13.848 3.694 -7.213 1.00 59.00 81 THR A C 1
ATOM 659 O O . THR A 1 81 ? -14.997 3.743 -6.772 1.00 59.00 81 THR A O 1
ATOM 662 N N . GLY A 1 82 ? -12.908 4.587 -6.891 1.00 58.12 82 GLY A N 1
ATOM 663 C CA . GLY A 1 82 ? -13.138 5.708 -5.980 1.00 58.12 82 GLY A CA 1
ATOM 664 C C . GLY A 1 82 ? -13.619 5.272 -4.592 1.00 58.12 82 GLY A C 1
ATOM 665 O O . GLY A 1 82 ? -14.376 6.002 -3.961 1.00 58.12 82 GLY A O 1
ATOM 666 N N . GLY A 1 83 ? -13.254 4.065 -4.137 1.00 54.84 83 GLY A N 1
ATOM 667 C CA . GLY A 1 83 ? -13.723 3.516 -2.858 1.00 54.84 83 GLY A CA 1
ATOM 668 C C . GLY A 1 83 ? -14.931 2.573 -2.945 1.00 54.84 83 GLY A C 1
ATOM 669 O O . GLY A 1 83 ? -15.467 2.190 -1.909 1.00 54.84 83 GLY A O 1
ATOM 670 N N . THR A 1 84 ? -15.386 2.184 -4.143 1.00 52.34 84 THR A N 1
ATOM 671 C CA . THR A 1 84 ? -16.526 1.259 -4.312 1.00 52.34 84 THR A CA 1
ATOM 672 C C . THR A 1 84 ? -16.096 -0.211 -4.440 1.00 52.34 84 THR A C 1
ATOM 674 O O . THR A 1 84 ? -14.999 -0.537 -4.892 1.00 52.34 84 THR A O 1
ATOM 677 N N . THR A 1 85 ? -16.966 -1.139 -4.034 1.00 53.72 85 THR A N 1
ATOM 678 C CA . THR A 1 85 ? -16.648 -2.558 -3.761 1.00 53.72 85 THR A CA 1
ATOM 679 C C . THR A 1 85 ? -16.430 -3.463 -4.993 1.00 53.72 85 THR A C 1
ATOM 681 O O . THR A 1 85 ? -16.525 -4.684 -4.882 1.00 53.72 85 THR A O 1
ATOM 684 N N . HIS A 1 86 ? -16.189 -2.909 -6.189 1.00 52.84 86 HIS A N 1
ATOM 685 C CA . HIS A 1 86 ? -16.254 -3.658 -7.462 1.00 52.84 86 HIS A CA 1
ATOM 686 C C . HIS A 1 86 ? -14.930 -3.760 -8.255 1.00 52.84 86 HIS A C 1
ATOM 688 O O . HIS A 1 86 ? -14.916 -4.284 -9.366 1.00 52.84 86 HIS A O 1
ATOM 694 N N . GLY A 1 87 ? -13.802 -3.277 -7.728 1.00 52.56 87 GLY A N 1
ATOM 695 C CA . GLY A 1 87 ? -12.674 -2.866 -8.587 1.00 52.56 87 GLY A CA 1
ATOM 696 C C . GLY A 1 87 ? -11.668 -3.921 -9.028 1.00 52.56 87 GLY A C 1
ATOM 697 O O . GLY A 1 87 ? -10.910 -3.678 -9.963 1.00 52.56 87 GLY A O 1
ATOM 698 N N . PHE A 1 88 ? -11.607 -5.083 -8.378 1.00 54.56 88 PHE A N 1
ATOM 699 C CA . PHE A 1 88 ? -10.559 -6.069 -8.686 1.00 54.56 88 PHE A CA 1
ATOM 700 C C . PHE A 1 88 ? -10.883 -6.992 -9.865 1.00 54.56 88 PHE A C 1
ATOM 702 O O . PHE A 1 88 ? -9.970 -7.638 -10.379 1.00 54.56 88 PHE A O 1
ATOM 709 N N . LEU A 1 89 ? -12.134 -7.013 -10.341 1.00 53.53 89 LEU A N 1
ATOM 710 C CA . LEU A 1 89 ? -12.547 -7.825 -11.494 1.00 53.53 89 LEU A CA 1
ATOM 711 C C . LEU A 1 89 ? -11.798 -7.450 -12.788 1.00 53.53 89 LEU A C 1
ATOM 713 O O . LEU A 1 89 ? -11.619 -8.309 -13.642 1.00 53.53 89 LEU A O 1
ATOM 717 N N . ASN A 1 90 ? -11.286 -6.216 -12.898 1.00 47.56 90 ASN A N 1
ATOM 718 C CA . ASN A 1 90 ? -10.549 -5.731 -14.075 1.00 47.56 90 ASN A CA 1
ATOM 719 C C . ASN A 1 90 ? -9.016 -5.716 -13.910 1.00 47.56 90 ASN A C 1
ATOM 721 O O . ASN A 1 90 ? -8.311 -5.378 -14.858 1.00 47.56 90 ASN A O 1
ATOM 725 N N . TYR A 1 91 ? -8.469 -6.073 -12.739 1.00 50.84 91 TYR A N 1
ATOM 726 C CA . TYR A 1 91 ? -7.006 -6.130 -12.557 1.00 50.84 91 TYR A CA 1
ATOM 727 C C . TYR A 1 91 ? -6.389 -7.365 -13.240 1.00 50.84 91 TYR A C 1
ATOM 729 O O . TYR A 1 91 ? -5.192 -7.404 -13.518 1.00 50.84 91 TYR A O 1
ATOM 737 N N . GLN A 1 92 ? -7.210 -8.367 -13.569 1.00 46.75 92 GLN A N 1
ATOM 738 C CA . GLN A 1 92 ? -6.813 -9.500 -14.397 1.00 46.75 92 GLN A CA 1
ATOM 739 C C . GLN A 1 92 ? -7.180 -9.256 -15.862 1.00 46.75 92 GLN A C 1
ATOM 741 O O . GLN A 1 92 ? -8.227 -9.705 -16.294 1.00 46.75 92 GLN A O 1
ATOM 746 N N . THR A 1 93 ? -6.306 -8.595 -16.623 1.00 40.84 93 THR A N 1
ATOM 747 C CA . THR A 1 93 ? -6.012 -8.939 -1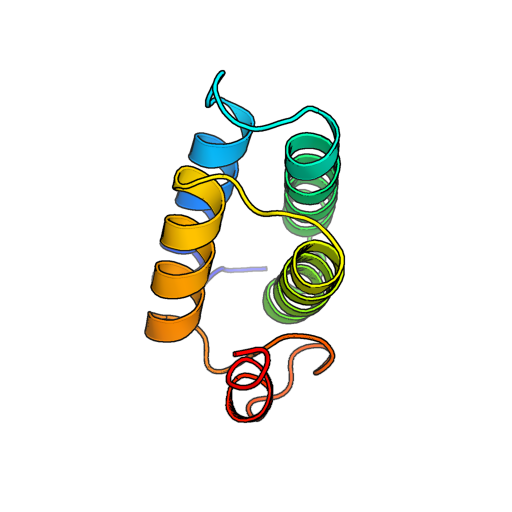8.032 1.00 40.84 93 THR A CA 1
ATOM 748 C C . THR A 1 93 ? -5.002 -7.952 -18.610 1.00 40.84 93 THR A C 1
ATOM 750 O O . THR A 1 93 ? -5.368 -7.033 -19.336 1.00 40.84 93 THR A O 1
ATOM 753 N N . LYS A 1 94 ? -3.714 -8.173 -18.359 1.00 38.62 94 LYS A N 1
ATOM 754 C CA . LYS A 1 94 ? -2.707 -8.050 -19.420 1.00 38.62 94 LYS A CA 1
ATOM 755 C C . LYS A 1 94 ? -1.757 -9.232 -19.269 1.00 38.62 94 LYS A C 1
ATOM 757 O O . LYS A 1 94 ? -0.826 -9.191 -18.474 1.00 38.62 94 LYS A O 1
ATOM 762 N N . LYS A 1 95 ? -2.135 -10.330 -19.932 1.00 35.16 95 LYS A N 1
ATOM 763 C CA . LYS A 1 95 ? -1.197 -11.384 -20.326 1.00 35.16 95 LYS A CA 1
ATOM 764 C C . LYS A 1 95 ? -0.195 -10.809 -21.318 1.00 35.16 95 LYS A C 1
ATOM 766 O O . LYS A 1 95 ? -0.614 -9.908 -22.081 1.00 35.16 95 LYS A O 1
#

Nearest PDB structures (foldseek):
  2qzg-assembly1_A  TM=6.771E-01  e=3.723E-01  Methanococcus maripaludis S2
  7qps-assembly2_B  TM=3.684E-01  e=4.765E+00  Acinetobacter baumannii
  4pkc-assembly1_A  TM=2.751E-01  e=9.146E+00  Thauera aromatica

Sequence (95 aa):
MKLTKNQEELLNLIYQVVLEQTVSPKEREYFIDAKKCIELGKNFDSEMSELLKELMYIPNSPVVNQFTEEARKRMLVGPSTGGTTHGFLNYQTKK

Mean predicted aligned error: 6.52 Å

Secondary structure (DSSP, 8-state):
-PPPHHHHHHHHHHHHHHH-TTS-HHHHHHHHHHHHHHHTT--HHHHHHHHHHHHHTSPPPHHHHHHHHHHHHH-S--TTSTT-TTGGGGSS---

Solvent-accessible surface area (backbone atoms only — not comparable to full-atom values): 5449 Å² total; per-residue (Å²): 126,87,74,51,73,61,54,50,54,50,50,53,48,44,55,51,53,57,70,41,82,85,48,51,73,69,60,33,49,51,45,47,52,36,49,53,44,41,76,73,58,46,63,58,53,33,40,50,5,52,42,49,39,59,55,70,78,47,93,68,44,75,66,54,51,51,50,51,54,56,43,58,77,66,41,59,45,16,42,80,35,71,45,35,76,70,19,59,77,72,72,74,75,83,128